Protein AF-A0A0J6T762-F1 (afdb_monomer_lite)

Foldseek 3Di:
DFKKKKWWADQDPVRDGDPPRTDIDIDDDPDLVVSVVVSVVVVVRHDDPRTQKMFMATPVRHTSDMDGNPPPPPPPDD

Radius of gyration: 13.15 Å; chains: 1; bounding box: 27×38×34 Å

pLDDT: mean 83.57, std 14.24, range [42.38, 96.12]

Secondary structure (DSSP, 8-state):
-EEEEEEEE-B-TTS-B-GGG-EEEEEEESSHHHHHHHHHH-HHHH--TT-SEEEEE-TT--EEEEEESS--------

Sequence (78 aa):
MRTFRLHRGWREPNGLVTDHATLERVIKAVSASEAMSAALAEGDFVVSDDTNLVWLTDDQGALVWSLRLDDENVSPSP

Structure (mmCIF, N/CA/C/O backbone):
data_AF-A0A0J6T762-F1
#
_entry.id   AF-A0A0J6T762-F1
#
loop_
_atom_site.group_PDB
_atom_site.id
_atom_site.type_symbol
_atom_site.label_atom_id
_atom_site.label_alt_id
_atom_site.label_comp_id
_atom_site.label_asym_id
_atom_site.label_entity_id
_atom_site.label_seq_id
_atom_site.pdbx_PDB_ins_code
_atom_site.Cartn_x
_atom_site.Cartn_y
_atom_site.Cartn_z
_atom_site.occupancy
_atom_site.B_iso_or_equiv
_atom_site.auth_seq_id
_atom_site.auth_comp_id
_atom_site.auth_asym_id
_atom_site.auth_atom_id
_atom_site.pdbx_PDB_model_num
ATOM 1 N N . MET A 1 1 ? -8.197 -0.213 17.562 1.00 81.62 1 MET A N 1
ATOM 2 C CA . MET A 1 1 ? -7.108 -0.164 16.561 1.00 81.62 1 MET A CA 1
ATOM 3 C C . MET A 1 1 ? -7.509 -1.031 15.385 1.00 81.62 1 MET A C 1
ATOM 5 O O . MET A 1 1 ? -8.165 -2.041 15.605 1.00 81.62 1 MET A O 1
ATOM 9 N N . ARG A 1 2 ? -7.156 -0.614 14.175 1.00 93.06 2 ARG A N 1
ATOM 10 C CA . ARG A 1 2 ? -7.343 -1.348 12.924 1.00 93.06 2 ARG A CA 1
ATOM 11 C C . ARG A 1 2 ? -5.987 -1.841 12.431 1.00 93.06 2 ARG A C 1
ATOM 13 O O . ARG A 1 2 ? -4.948 -1.318 12.843 1.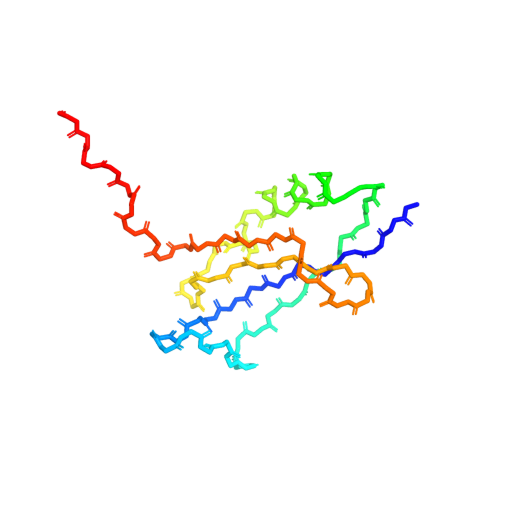00 93.06 2 ARG A O 1
ATOM 20 N N . THR A 1 3 ? -6.023 -2.846 11.573 1.00 95.12 3 THR A N 1
ATOM 21 C CA . THR A 1 3 ? -4.836 -3.420 10.948 1.00 95.12 3 THR A CA 1
ATOM 22 C C . THR A 1 3 ? -4.734 -2.888 9.530 1.00 95.12 3 THR A C 1
ATOM 24 O O . THR A 1 3 ? -5.711 -2.925 8.790 1.00 95.12 3 THR A O 1
ATOM 27 N N . PHE A 1 4 ? -3.553 -2.413 9.162 1.00 95.25 4 PHE A N 1
ATOM 28 C CA . PHE A 1 4 ? -3.212 -2.013 7.807 1.00 95.25 4 PHE A CA 1
ATOM 29 C C . PHE A 1 4 ? -2.007 -2.821 7.344 1.00 95.25 4 PHE A C 1
ATOM 31 O O . PHE A 1 4 ? -1.165 -3.216 8.158 1.00 95.25 4 PHE A O 1
ATOM 38 N N . ARG A 1 5 ? -1.922 -3.067 6.040 1.00 94.31 5 ARG A N 1
ATOM 39 C CA . ARG A 1 5 ? -0.764 -3.709 5.418 1.00 94.31 5 ARG A CA 1
ATOM 40 C C . ARG A 1 5 ? -0.059 -2.687 4.550 1.00 94.31 5 ARG A C 1
ATOM 42 O O . ARG A 1 5 ? -0.654 -2.157 3.614 1.00 94.31 5 ARG A O 1
ATOM 49 N N . LEU A 1 6 ? 1.178 -2.385 4.915 1.00 93.31 6 LEU A N 1
ATOM 50 C CA . LEU A 1 6 ? 2.094 -1.607 4.106 1.00 93.31 6 LEU A CA 1
ATOM 51 C C . LEU A 1 6 ? 2.829 -2.564 3.183 1.00 93.31 6 LEU A C 1
ATOM 53 O O . LEU A 1 6 ? 3.419 -3.539 3.641 1.00 93.31 6 LEU A O 1
ATOM 57 N N . HIS A 1 7 ? 2.815 -2.246 1.904 1.00 92.06 7 HIS A N 1
ATOM 58 C CA . HIS A 1 7 ? 3.454 -3.017 0.859 1.00 92.06 7 HIS A CA 1
ATOM 59 C C . HIS A 1 7 ? 4.435 -2.127 0.115 1.00 92.06 7 HIS A C 1
ATOM 61 O O . HIS A 1 7 ? 4.205 -0.923 -0.031 1.00 92.06 7 HIS A O 1
ATOM 67 N N . ARG A 1 8 ? 5.497 -2.730 -0.400 1.00 90.19 8 ARG A N 1
ATOM 68 C CA . ARG A 1 8 ? 6.415 -2.093 -1.344 1.00 90.19 8 ARG A CA 1
ATOM 69 C C . ARG A 1 8 ? 6.677 -3.026 -2.510 1.00 90.19 8 ARG A C 1
ATOM 71 O O . ARG A 1 8 ? 6.629 -4.236 -2.322 1.00 90.19 8 ARG A O 1
ATOM 78 N N . GLY A 1 9 ? 6.967 -2.482 -3.683 1.00 89.94 9 GLY A N 1
ATOM 79 C CA . GLY A 1 9 ? 7.369 -3.283 -4.828 1.00 89.94 9 GLY A CA 1
ATOM 80 C C . GLY A 1 9 ? 7.582 -2.474 -6.098 1.00 89.94 9 GLY A C 1
ATOM 81 O O . GLY A 1 9 ? 7.681 -1.243 -6.083 1.00 89.94 9 GLY A O 1
ATOM 82 N N . TRP A 1 10 ? 7.640 -3.206 -7.206 1.00 88.06 10 TRP A N 1
ATOM 83 C CA . TRP A 1 10 ? 7.798 -2.651 -8.540 1.00 88.06 10 TRP A CA 1
ATOM 84 C C . TRP A 1 10 ? 6.473 -2.665 -9.304 1.00 88.06 10 TRP A C 1
ATOM 86 O O . TRP A 1 10 ? 5.794 -3.687 -9.425 1.00 88.06 10 TRP A O 1
ATOM 96 N N . ARG A 1 11 ? 6.118 -1.497 -9.825 1.00 89.12 11 ARG A N 1
ATOM 97 C CA . ARG A 1 11 ? 5.037 -1.237 -10.760 1.00 89.12 11 ARG A CA 1
ATOM 98 C C . ARG A 1 11 ? 5.643 -1.153 -12.150 1.00 89.12 11 ARG A C 1
ATOM 100 O O . ARG A 1 11 ? 6.404 -0.235 -12.448 1.00 89.12 11 ARG A O 1
ATOM 107 N N . GLU A 1 12 ? 5.265 -2.086 -13.001 1.00 87.06 12 GLU A N 1
ATOM 108 C CA . GLU A 1 12 ? 5.640 -2.085 -14.406 1.00 87.06 12 GLU A CA 1
ATOM 109 C C . GLU A 1 12 ? 5.095 -0.838 -15.129 1.00 87.06 12 GLU A C 1
ATOM 111 O O . GLU A 1 12 ? 4.093 -0.251 -14.699 1.00 87.06 12 GLU A O 1
ATOM 116 N N . PRO A 1 13 ? 5.679 -0.435 -16.274 1.00 85.00 13 PRO A N 1
ATOM 117 C CA . PRO A 1 13 ? 5.193 0.707 -17.056 1.00 85.00 13 PRO A CA 1
ATOM 118 C C . PRO A 1 13 ? 3.719 0.598 -17.479 1.00 85.00 13 PRO A C 1
ATOM 120 O O . PRO A 1 13 ? 3.044 1.608 -17.662 1.00 85.00 13 PRO A O 1
ATOM 123 N N . ASN A 1 14 ? 3.198 -0.626 -17.605 1.00 86.50 14 ASN A N 1
ATOM 124 C CA . ASN A 1 14 ? 1.788 -0.896 -17.903 1.00 86.50 14 ASN A CA 1
ATOM 125 C C . ASN A 1 14 ? 0.859 -0.780 -16.673 1.00 86.50 14 ASN A C 1
ATOM 127 O O . ASN A 1 14 ? -0.342 -1.012 -16.790 1.00 86.50 14 ASN A O 1
ATOM 131 N N . GLY A 1 15 ? 1.404 -0.434 -15.505 1.00 84.00 15 GLY A N 1
ATOM 132 C CA . GLY A 1 15 ? 0.677 -0.267 -14.251 1.00 84.00 15 GLY A CA 1
ATOM 133 C C . GLY A 1 15 ? 0.503 -1.544 -13.428 1.00 84.00 15 GLY A C 1
ATOM 134 O O . GLY A 1 15 ? -0.053 -1.462 -12.334 1.00 84.00 15 GLY A O 1
ATOM 135 N N . LEU A 1 16 ? 0.966 -2.704 -13.905 1.00 86.75 16 LEU A N 1
ATOM 136 C CA . LEU A 1 16 ? 0.884 -3.951 -13.147 1.00 86.75 16 LEU A CA 1
ATOM 137 C C . LEU A 1 16 ? 1.921 -3.978 -12.028 1.00 86.75 16 LEU A C 1
ATOM 139 O O . LEU A 1 16 ? 3.091 -3.677 -12.240 1.00 86.75 16 LEU A O 1
ATOM 143 N N . VAL A 1 17 ? 1.490 -4.396 -10.843 1.00 84.56 17 VAL A N 1
ATOM 144 C CA . VAL A 1 17 ? 2.385 -4.742 -9.737 1.00 84.56 17 VAL A CA 1
ATOM 145 C C . VAL A 1 17 ? 2.469 -6.258 -9.704 1.00 84.56 17 VAL A C 1
ATOM 147 O O . VAL A 1 17 ? 1.478 -6.931 -9.422 1.00 84.56 17 VAL A O 1
ATOM 150 N N . THR A 1 18 ? 3.624 -6.807 -10.061 1.00 70.38 18 THR A N 1
ATOM 151 C CA . THR A 1 18 ? 3.856 -8.254 -10.003 1.00 70.38 18 THR A CA 1
ATOM 152 C C . THR A 1 18 ? 4.389 -8.648 -8.632 1.00 70.38 18 THR A C 1
ATOM 154 O O . THR A 1 18 ? 5.206 -7.935 -8.055 1.00 70.38 18 THR A O 1
ATOM 157 N N . ASP A 1 19 ? 3.990 -9.820 -8.145 1.00 61.94 19 ASP A N 1
ATOM 158 C CA . ASP A 1 19 ? 4.284 -10.345 -6.798 1.00 61.94 19 ASP A CA 1
ATOM 159 C C . ASP A 1 19 ? 5.780 -10.644 -6.528 1.00 61.94 19 ASP A C 1
ATOM 161 O O . ASP A 1 19 ? 6.148 -11.224 -5.516 1.00 61.94 19 ASP A O 1
ATOM 165 N N . HIS A 1 20 ? 6.673 -10.298 -7.459 1.00 52.81 20 HIS A N 1
ATOM 166 C CA . HIS A 1 20 ? 8.093 -10.657 -7.423 1.00 52.81 20 HIS A CA 1
ATOM 167 C C . HIS A 1 20 ? 8.956 -9.815 -6.471 1.00 52.81 20 HIS A C 1
ATOM 169 O O . HIS A 1 20 ? 10.125 -10.139 -6.285 1.00 52.81 20 HIS A O 1
ATOM 175 N N . ALA A 1 21 ? 8.404 -8.782 -5.832 1.00 53.41 21 ALA A N 1
ATOM 176 C CA . ALA A 1 21 ? 9.138 -7.952 -4.870 1.00 53.41 21 ALA A CA 1
ATOM 177 C C . ALA A 1 21 ? 8.238 -7.381 -3.762 1.00 53.41 21 ALA A C 1
ATOM 179 O O . ALA A 1 21 ? 8.546 -6.335 -3.190 1.00 53.41 21 ALA A O 1
ATOM 180 N N . THR A 1 22 ? 7.105 -8.030 -3.474 1.00 64.06 22 THR A N 1
ATOM 181 C CA . THR A 1 22 ? 6.140 -7.543 -2.487 1.00 64.06 22 THR A CA 1
ATOM 182 C C . THR A 1 22 ? 6.585 -7.936 -1.082 1.00 64.06 22 THR A C 1
ATOM 184 O O . THR A 1 22 ? 6.364 -9.040 -0.594 1.00 64.06 22 THR A O 1
ATOM 187 N N . LEU A 1 23 ? 7.281 -7.017 -0.414 1.00 74.69 23 LEU A N 1
ATOM 188 C CA . LEU A 1 23 ? 7.494 -7.121 1.026 1.00 74.69 23 LEU A CA 1
ATOM 189 C C . LEU A 1 23 ? 6.330 -6.437 1.729 1.00 74.69 23 LEU A C 1
ATOM 191 O O . LEU A 1 23 ? 5.959 -5.317 1.374 1.00 74.69 23 LEU A O 1
ATOM 195 N N . GLU A 1 24 ? 5.781 -7.110 2.738 1.00 83.56 24 GLU A N 1
ATOM 196 C CA . GLU A 1 24 ? 4.687 -6.589 3.550 1.00 83.56 24 GLU A CA 1
ATOM 197 C C . GLU A 1 24 ? 5.117 -6.316 4.994 1.00 83.56 24 GLU A C 1
ATOM 199 O O . GLU A 1 24 ? 5.938 -7.022 5.588 1.00 83.56 24 GLU A O 1
ATOM 204 N N . ARG A 1 25 ? 4.525 -5.276 5.582 1.00 90.19 25 ARG A N 1
ATOM 205 C CA . ARG A 1 25 ? 4.618 -4.954 7.005 1.00 90.19 25 ARG A CA 1
ATOM 206 C C . ARG A 1 25 ? 3.239 -4.617 7.545 1.00 90.19 25 ARG A C 1
ATOM 208 O O . ARG A 1 25 ? 2.451 -3.916 6.916 1.00 90.19 25 ARG A O 1
ATOM 215 N N . VAL A 1 26 ? 2.949 -5.103 8.746 1.00 93.50 26 VAL A N 1
ATOM 216 C CA . VAL A 1 26 ? 1.687 -4.808 9.427 1.00 93.50 26 VAL A CA 1
ATOM 217 C C . VAL A 1 26 ? 1.821 -3.531 10.250 1.00 93.50 26 VAL A C 1
ATOM 219 O O . VAL A 1 26 ? 2.708 -3.426 11.094 1.00 93.50 26 VAL A O 1
ATOM 222 N N . ILE A 1 27 ? 0.887 -2.600 10.062 1.00 93.88 27 ILE A N 1
ATOM 223 C CA . ILE A 1 27 ? 0.753 -1.372 10.850 1.00 93.88 27 ILE A CA 1
ATOM 224 C C . ILE A 1 27 ? -0.547 -1.440 11.654 1.00 93.88 27 ILE A C 1
ATOM 226 O O . ILE A 1 27 ? -1.622 -1.697 11.111 1.00 93.88 27 ILE A O 1
ATOM 230 N N . LYS A 1 28 ? -0.466 -1.188 12.964 1.00 95.88 28 LYS A N 1
ATOM 231 C CA . LYS A 1 28 ? -1.642 -1.014 13.829 1.00 95.88 28 LYS A CA 1
ATOM 232 C C . LYS A 1 28 ? -1.855 0.470 14.088 1.00 95.88 28 LYS A C 1
ATOM 234 O O . LYS A 1 28 ? -1.006 1.100 14.703 1.00 95.88 28 LYS A O 1
ATOM 239 N N . ALA A 1 29 ? -3.000 1.000 13.674 1.00 95.25 29 ALA A N 1
ATOM 240 C CA . ALA A 1 29 ? -3.343 2.413 13.850 1.00 95.25 29 ALA A CA 1
ATOM 241 C C . ALA A 1 29 ? -4.833 2.579 14.171 1.00 95.25 29 ALA A C 1
ATOM 243 O O . ALA A 1 29 ? -5.636 1.674 13.926 1.00 95.25 29 ALA A O 1
ATOM 244 N N . VAL A 1 30 ? -5.254 3.714 14.727 1.00 96.06 30 VAL A N 1
ATOM 245 C CA . VAL A 1 30 ? -6.682 3.998 14.948 1.00 96.06 30 VAL A CA 1
ATOM 246 C C . VAL A 1 30 ? -7.382 4.506 13.686 1.00 96.06 30 VAL A C 1
ATOM 248 O O . VAL A 1 30 ? -8.602 4.382 13.583 1.00 96.06 30 VAL A O 1
ATOM 251 N N . SER A 1 31 ? -6.627 5.016 12.709 1.00 95.38 31 SER A N 1
ATOM 252 C CA . SER A 1 31 ? -7.152 5.566 11.455 1.00 95.38 31 SER A CA 1
ATOM 253 C C . SER A 1 31 ? -6.208 5.355 10.266 1.00 95.38 31 SER A C 1
ATOM 255 O O . SER A 1 31 ? -5.026 5.074 10.443 1.00 95.38 31 SER A O 1
ATOM 257 N N . ALA A 1 32 ? -6.732 5.547 9.052 1.00 93.94 32 ALA A N 1
ATOM 258 C CA . ALA A 1 32 ? -5.948 5.539 7.815 1.00 93.94 32 ALA A CA 1
ATOM 259 C C . ALA A 1 32 ? -4.858 6.626 7.792 1.00 93.94 32 ALA A C 1
ATOM 261 O O . ALA A 1 32 ? -3.745 6.370 7.350 1.00 93.94 32 ALA A O 1
ATOM 262 N N . SER A 1 33 ? -5.161 7.822 8.306 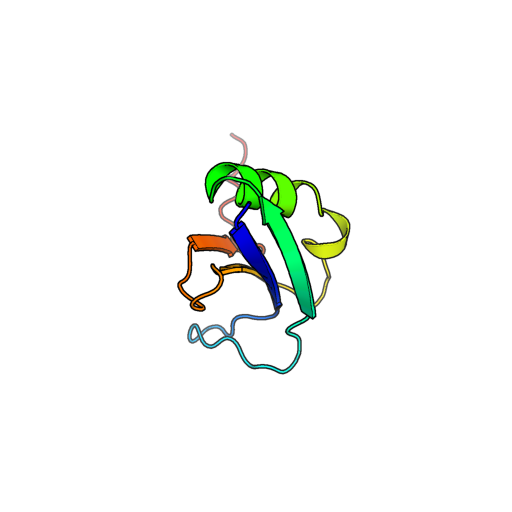1.00 94.62 33 SER A N 1
ATOM 263 C CA . SER A 1 33 ? -4.208 8.942 8.351 1.00 94.62 33 SER A CA 1
ATOM 264 C C . SER A 1 33 ? -3.018 8.649 9.271 1.00 94.62 33 SER A C 1
ATOM 266 O O . SER A 1 33 ? -1.862 8.900 8.926 1.00 94.62 33 SER A O 1
ATOM 268 N N . GLU A 1 34 ? -3.287 8.038 10.426 1.00 96.12 34 GLU A N 1
ATOM 269 C CA . GLU A 1 34 ? -2.235 7.598 11.344 1.00 96.12 34 GLU A CA 1
ATOM 270 C C . GLU A 1 34 ? -1.428 6.436 10.750 1.00 96.12 34 GLU A C 1
ATOM 272 O O . GLU A 1 34 ? -0.205 6.438 10.844 1.00 96.12 34 GLU A O 1
ATOM 277 N N . ALA A 1 35 ? -2.082 5.486 10.074 1.00 94.69 35 ALA A N 1
ATOM 278 C CA . ALA A 1 35 ? -1.388 4.400 9.386 1.00 94.69 35 ALA A CA 1
ATOM 279 C C . ALA A 1 35 ? -0.482 4.907 8.252 1.00 94.69 35 ALA A C 1
ATOM 281 O O . ALA A 1 35 ? 0.629 4.414 8.098 1.00 94.69 35 ALA A O 1
ATOM 282 N N . MET A 1 36 ? -0.926 5.916 7.497 1.00 94.19 36 MET A N 1
ATOM 283 C CA . MET A 1 36 ? -0.118 6.595 6.481 1.00 94.19 36 MET A CA 1
ATOM 284 C C . MET A 1 36 ? 1.081 7.314 7.109 1.00 94.19 36 MET A C 1
ATOM 286 O O . MET A 1 36 ? 2.200 7.171 6.629 1.00 94.19 36 MET A O 1
ATOM 290 N N . SER A 1 37 ? 0.870 8.046 8.206 1.00 94.56 37 SER A N 1
ATOM 291 C CA . SER A 1 37 ? 1.960 8.709 8.938 1.00 94.56 37 SER A CA 1
ATOM 292 C C . SER A 1 37 ? 2.996 7.701 9.441 1.00 94.56 37 SER A C 1
ATOM 294 O O . SER A 1 37 ? 4.194 7.923 9.298 1.00 94.56 37 SER A O 1
ATOM 296 N N 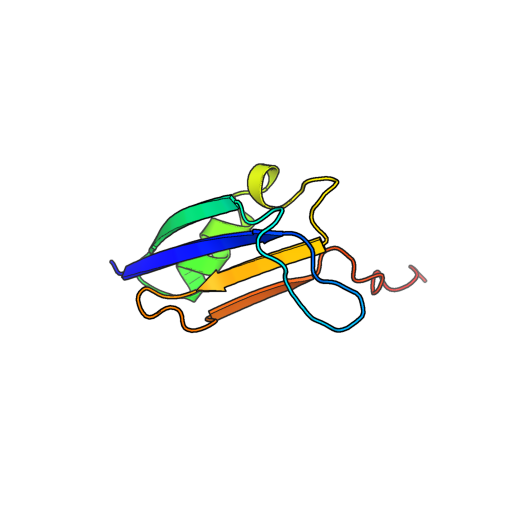. ALA A 1 38 ? 2.537 6.565 9.975 1.00 93.69 38 ALA A N 1
ATOM 297 C CA . ALA A 1 38 ? 3.406 5.473 10.394 1.00 93.69 38 ALA A CA 1
ATOM 298 C C . ALA A 1 38 ? 4.152 4.851 9.203 1.00 93.69 38 ALA A C 1
ATOM 300 O O . ALA A 1 38 ? 5.352 4.634 9.296 1.00 93.69 38 ALA A O 1
ATOM 301 N N . ALA A 1 39 ? 3.480 4.633 8.069 1.00 91.44 39 ALA A N 1
ATOM 302 C CA . ALA A 1 39 ? 4.109 4.108 6.859 1.00 91.44 39 ALA A CA 1
ATOM 303 C C . ALA A 1 39 ? 5.221 5.024 6.326 1.00 91.44 39 ALA A C 1
ATOM 305 O O . ALA A 1 39 ? 6.273 4.537 5.934 1.00 91.44 39 ALA A O 1
ATOM 306 N N . LEU A 1 40 ? 5.020 6.343 6.353 1.00 89.75 40 LEU A N 1
ATOM 307 C CA . LEU A 1 40 ? 6.040 7.316 5.948 1.00 89.75 40 LEU A CA 1
ATOM 308 C C . LEU A 1 40 ? 7.232 7.371 6.916 1.00 89.75 40 LEU A C 1
ATOM 310 O O . LEU A 1 40 ? 8.336 7.713 6.501 1.00 89.75 40 LEU A O 1
ATOM 314 N N . ALA A 1 41 ? 7.024 7.030 8.190 1.00 91.12 41 ALA A N 1
ATOM 315 C CA . ALA A 1 41 ? 8.099 6.933 9.176 1.00 91.12 41 ALA A CA 1
ATOM 316 C C . ALA A 1 41 ? 8.970 5.673 8.994 1.00 91.12 41 ALA A C 1
ATOM 318 O O . ALA A 1 41 ? 10.088 5.624 9.503 1.00 91.12 41 ALA A O 1
ATOM 319 N N . GLU A 1 42 ? 8.500 4.675 8.240 1.00 86.69 42 GLU A N 1
ATOM 320 C CA . GLU A 1 42 ? 9.221 3.437 7.918 1.00 86.69 42 GLU A CA 1
ATOM 321 C C . GLU A 1 42 ? 10.204 3.644 6.747 1.00 86.69 42 GLU A C 1
ATOM 323 O O . GLU A 1 42 ? 10.208 2.882 5.783 1.00 86.69 42 GLU A O 1
ATOM 328 N N . GLY A 1 43 ? 11.034 4.693 6.802 1.00 78.06 43 GLY A N 1
ATOM 329 C CA . GLY A 1 43 ? 11.877 5.147 5.684 1.00 78.06 43 GLY A CA 1
ATOM 330 C C . GLY A 1 43 ? 12.738 4.052 5.039 1.00 78.06 43 GLY A C 1
ATOM 331 O O . GLY A 1 43 ? 12.716 3.907 3.820 1.00 78.06 43 GLY A O 1
ATOM 332 N N . ASP A 1 44 ? 13.404 3.217 5.843 1.00 78.94 44 ASP A N 1
ATOM 333 C CA . ASP A 1 44 ? 14.237 2.099 5.355 1.00 78.94 44 ASP A CA 1
ATOM 334 C C . ASP A 1 44 ? 13.414 0.985 4.682 1.00 78.94 44 ASP A C 1
ATOM 336 O O . ASP A 1 44 ? 13.905 0.218 3.852 1.00 78.94 44 ASP A O 1
ATOM 340 N N . PHE A 1 45 ? 12.139 0.858 5.056 1.00 79.38 45 PHE A N 1
ATOM 341 C CA . PHE A 1 45 ? 11.214 -0.044 4.384 1.00 79.38 45 PHE A CA 1
ATOM 342 C C . PHE A 1 45 ? 10.656 0.598 3.113 1.00 79.38 45 PHE A C 1
ATOM 344 O O . PHE A 1 45 ? 10.462 -0.083 2.117 1.00 79.38 45 PHE A O 1
ATOM 351 N N . VAL A 1 46 ? 10.399 1.899 3.105 1.00 78.69 46 VAL A N 1
ATOM 352 C CA . VAL A 1 46 ? 9.827 2.594 1.947 1.00 78.69 46 VAL A CA 1
ATOM 353 C C . VAL A 1 46 ? 10.844 2.716 0.810 1.00 78.69 46 VAL A C 1
ATOM 355 O O . VAL A 1 46 ? 10.477 2.523 -0.344 1.00 78.69 46 VAL A O 1
ATOM 358 N N . VAL A 1 47 ? 12.113 2.994 1.119 1.00 75.62 47 VAL A N 1
ATOM 359 C CA . VAL A 1 47 ? 13.154 3.283 0.124 1.00 75.62 47 VAL A CA 1
ATOM 360 C C . VAL A 1 47 ? 14.045 2.059 -0.085 1.00 75.62 47 VAL A C 1
ATOM 362 O O . VAL A 1 47 ? 14.758 1.627 0.816 1.00 75.62 47 VAL A O 1
ATOM 365 N N . SER A 1 48 ? 13.992 1.484 -1.284 1.00 77.62 48 SER A N 1
ATOM 366 C CA . SER A 1 48 ? 14.814 0.349 -1.716 1.00 77.62 48 SER A CA 1
ATOM 367 C C . SER A 1 48 ? 15.050 0.464 -3.218 1.00 77.62 48 SER A C 1
ATOM 369 O O . SER A 1 48 ? 14.126 0.837 -3.937 1.00 77.62 48 SER A O 1
ATOM 371 N N . ASP A 1 49 ? 16.242 0.102 -3.695 1.00 75.12 49 ASP A N 1
ATOM 372 C CA . ASP A 1 49 ? 16.619 0.256 -5.113 1.00 75.12 49 ASP A CA 1
ATOM 373 C C . ASP A 1 49 ? 15.696 -0.533 -6.067 1.00 75.12 49 ASP A C 1
ATOM 375 O O . ASP A 1 49 ? 15.433 -0.102 -7.186 1.00 75.12 49 ASP A O 1
ATOM 379 N N . ASP A 1 50 ? 15.120 -1.642 -5.590 1.00 78.81 50 ASP A N 1
ATOM 380 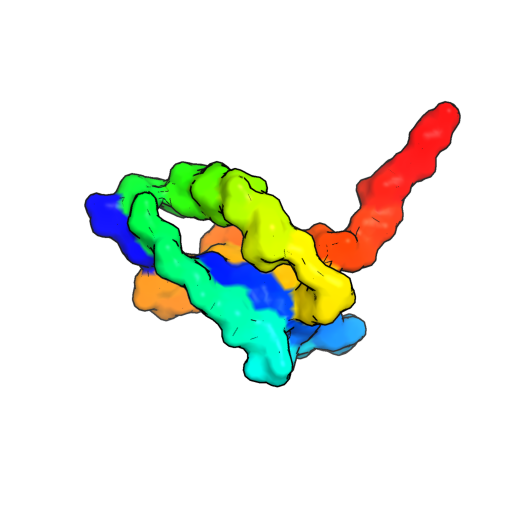C CA . ASP A 1 50 ? 14.164 -2.483 -6.327 1.00 78.81 50 ASP A CA 1
ATOM 381 C C . ASP A 1 50 ? 12.685 -2.086 -6.106 1.00 78.81 50 ASP A C 1
ATOM 383 O O . ASP A 1 50 ? 11.775 -2.911 -6.214 1.00 78.81 50 ASP A O 1
ATOM 387 N N . THR A 1 51 ? 12.402 -0.844 -5.704 1.00 85.69 51 THR A N 1
ATOM 388 C CA . THR A 1 51 ? 11.042 -0.379 -5.380 1.00 85.69 51 THR A CA 1
ATOM 389 C C . THR A 1 51 ? 10.739 0.954 -6.050 1.00 85.69 51 THR A C 1
ATOM 391 O O . THR A 1 51 ? 11.439 1.938 -5.845 1.00 85.69 51 THR A O 1
ATOM 394 N N . ASN A 1 52 ? 9.628 1.012 -6.790 1.00 88.19 52 ASN A N 1
ATOM 395 C CA . ASN A 1 52 ? 9.096 2.261 -7.346 1.00 88.19 52 ASN A CA 1
ATOM 396 C C . ASN A 1 52 ? 7.681 2.602 -6.841 1.00 88.19 52 ASN A C 1
ATOM 398 O O . ASN A 1 52 ? 7.131 3.654 -7.170 1.00 88.19 52 ASN A O 1
ATOM 402 N N . LEU A 1 53 ? 7.079 1.724 -6.036 1.00 90.00 53 LEU A N 1
ATOM 403 C CA . LEU A 1 53 ? 5.739 1.899 -5.501 1.00 90.00 53 LEU A CA 1
ATOM 404 C C . LEU A 1 53 ? 5.661 1.391 -4.064 1.00 90.00 53 LEU A C 1
ATOM 406 O O . LEU A 1 53 ? 6.055 0.267 -3.757 1.00 90.00 53 LEU A O 1
ATOM 410 N N . VAL A 1 54 ? 5.042 2.199 -3.213 1.00 91.94 54 VAL A N 1
ATOM 411 C CA . VAL A 1 54 ? 4.616 1.816 -1.868 1.00 91.94 54 VAL A CA 1
ATOM 412 C C . VAL A 1 54 ? 3.117 2.036 -1.760 1.00 91.94 54 VAL A C 1
ATOM 414 O O . VAL A 1 54 ? 2.598 3.046 -2.236 1.00 91.94 54 VAL A O 1
ATOM 417 N N . TRP A 1 55 ? 2.394 1.096 -1.160 1.00 93.31 55 TRP A N 1
ATOM 418 C CA . TRP A 1 55 ? 0.954 1.229 -0.973 1.00 93.31 55 TRP A CA 1
ATOM 419 C C . TRP A 1 55 ? 0.485 0.645 0.350 1.00 93.31 55 TRP A C 1
ATOM 421 O O . TRP A 1 55 ? 1.093 -0.255 0.921 1.00 93.31 55 TRP A O 1
ATOM 431 N N . LEU A 1 56 ? -0.616 1.192 0.848 1.00 94.75 56 LEU A N 1
ATOM 432 C CA . LEU A 1 56 ? -1.231 0.812 2.105 1.00 94.75 56 LEU A CA 1
ATOM 433 C C . LEU A 1 56 ? -2.628 0.272 1.825 1.00 94.75 56 LEU A C 1
ATOM 435 O O . LEU A 1 56 ? -3.441 0.960 1.201 1.00 94.75 56 LEU A O 1
ATOM 439 N N . THR A 1 57 ? -2.923 -0.925 2.322 1.00 95.44 57 THR A N 1
ATOM 440 C CA . THR A 1 57 ? -4.276 -1.485 2.306 1.00 95.44 57 THR A CA 1
ATOM 441 C C . THR A 1 57 ? -4.847 -1.598 3.712 1.00 95.44 57 THR A C 1
ATOM 443 O O . THR A 1 57 ? -4.102 -1.751 4.684 1.00 95.44 57 THR A O 1
ATOM 446 N N . ASP A 1 58 ? -6.170 -1.558 3.829 1.00 94.94 58 ASP A N 1
ATO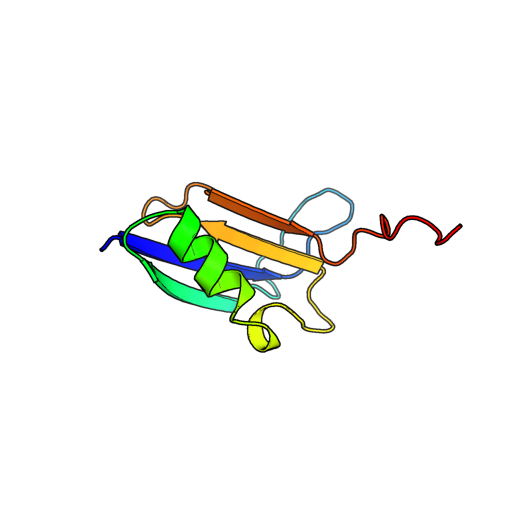M 447 C CA . ASP A 1 58 ? -6.854 -1.939 5.065 1.00 94.94 58 ASP A CA 1
ATOM 448 C C . ASP A 1 58 ? -6.893 -3.470 5.252 1.00 94.94 58 ASP A C 1
ATOM 450 O O . ASP A 1 58 ? -6.293 -4.240 4.491 1.00 94.94 58 ASP A O 1
ATOM 454 N N . ASP A 1 59 ? -7.577 -3.919 6.302 1.00 91.50 59 ASP A N 1
ATOM 455 C CA . ASP A 1 59 ? -7.735 -5.328 6.656 1.00 91.50 59 ASP A CA 1
ATOM 456 C C . ASP A 1 59 ? -8.605 -6.115 5.665 1.00 91.50 59 ASP A C 1
ATOM 458 O O . ASP A 1 59 ? -8.495 -7.340 5.598 1.00 91.50 59 ASP A O 1
ATOM 462 N N . GLN A 1 60 ? -9.418 -5.420 4.868 1.00 92.38 60 GLN A N 1
ATOM 463 C CA . GLN A 1 60 ? -10.223 -5.993 3.790 1.00 92.38 60 GLN A CA 1
ATOM 464 C C . GLN A 1 60 ? -9.468 -6.009 2.449 1.00 92.38 60 GLN A C 1
ATOM 466 O O . GLN A 1 60 ? -9.980 -6.520 1.454 1.00 92.38 60 GLN A O 1
ATOM 471 N N . GLY A 1 61 ? -8.242 -5.476 2.417 1.00 89.88 61 GLY A N 1
ATOM 472 C CA . GLY A 1 61 ? -7.417 -5.382 1.216 1.00 89.88 61 GLY A CA 1
ATOM 473 C C . GLY A 1 61 ? -7.757 -4.189 0.320 1.00 89.88 61 GLY A C 1
ATOM 474 O O . GLY A 1 61 ? -7.227 -4.103 -0.786 1.00 89.88 61 GLY A O 1
ATOM 475 N N . ALA A 1 62 ? -8.602 -3.256 0.768 1.00 93.81 62 ALA A N 1
ATOM 476 C CA . ALA A 1 62 ? -8.900 -2.052 0.004 1.00 93.81 62 ALA A CA 1
ATOM 477 C C . ALA A 1 62 ? -7.706 -1.091 0.040 1.00 93.81 62 ALA A C 1
ATOM 479 O O . ALA A 1 62 ? -7.099 -0.882 1.091 1.00 93.81 62 ALA A O 1
ATOM 480 N N . LEU A 1 63 ? -7.376 -0.491 -1.107 1.00 93.12 63 LEU A N 1
ATOM 481 C CA . LEU A 1 63 ? -6.321 0.517 -1.203 1.00 93.12 63 LEU A CA 1
ATOM 482 C C . LEU A 1 63 ? -6.731 1.783 -0.442 1.00 93.12 63 LEU A C 1
ATOM 484 O O . LEU A 1 63 ? -7.763 2.387 -0.728 1.00 93.12 63 LEU A O 1
ATOM 488 N N . VAL A 1 64 ? -5.887 2.196 0.497 1.00 94.94 64 VAL A N 1
ATOM 489 C CA . VAL A 1 64 ? -6.092 3.377 1.345 1.00 94.94 64 VAL A CA 1
ATOM 490 C C . VAL A 1 64 ? -5.214 4.539 0.889 1.00 94.94 64 VAL A C 1
ATOM 492 O O . VAL A 1 64 ? -5.642 5.690 0.918 1.00 94.94 64 VAL A O 1
ATOM 495 N N . TRP A 1 65 ? -3.978 4.244 0.487 1.00 94.00 65 TRP A N 1
ATOM 496 C CA . TRP A 1 65 ? -2.981 5.235 0.090 1.00 94.00 65 TRP A CA 1
ATOM 497 C C . TRP A 1 65 ? -1.881 4.582 -0.753 1.00 94.00 65 TRP A C 1
ATOM 499 O O . TRP A 1 65 ? -1.617 3.388 -0.610 1.00 94.00 65 TRP A O 1
ATOM 509 N N . SER A 1 66 ? -1.216 5.362 -1.604 1.00 92.75 66 SER A N 1
ATOM 510 C CA . SER A 1 66 ? -0.029 4.927 -2.342 1.00 92.75 66 SER A CA 1
ATOM 511 C C . SER A 1 66 ? 0.923 6.086 -2.615 1.00 92.75 66 SER A C 1
ATOM 513 O O . SER A 1 66 ? 0.470 7.209 -2.835 1.00 92.75 66 SER A O 1
ATOM 515 N N . LEU A 1 67 ? 2.215 5.782 -2.697 1.00 90.38 67 LEU A N 1
ATOM 516 C CA . LEU A 1 67 ? 3.285 6.692 -3.082 1.00 90.38 67 LEU A CA 1
ATOM 517 C C . LEU A 1 67 ? 4.101 6.080 -4.218 1.00 90.38 67 LEU A C 1
ATOM 519 O O . LEU A 1 67 ? 4.584 4.952 -4.111 1.00 90.38 67 LEU A O 1
ATOM 523 N N . ARG A 1 68 ? 4.259 6.847 -5.295 1.00 89.56 68 ARG A N 1
ATOM 524 C CA . ARG A 1 68 ? 5.190 6.545 -6.381 1.00 89.56 68 ARG A CA 1
ATOM 525 C C . ARG A 1 68 ? 6.548 7.135 -6.030 1.00 89.56 68 ARG A C 1
ATOM 527 O O . ARG A 1 68 ? 6.622 8.309 -5.682 1.00 89.56 68 ARG A O 1
ATOM 534 N N . LEU A 1 69 ? 7.587 6.313 -6.088 1.00 86.06 69 LEU A N 1
ATOM 535 C CA . LEU A 1 69 ? 8.968 6.737 -5.832 1.00 86.06 69 LEU A CA 1
ATOM 536 C C . LEU A 1 69 ? 9.705 7.068 -7.136 1.00 86.06 69 LEU A C 1
ATOM 538 O O . LEU A 1 69 ? 10.711 7.763 -7.106 1.00 86.06 69 LEU A O 1
ATOM 542 N N . ASP A 1 70 ? 9.175 6.599 -8.270 1.00 79.62 70 ASP A N 1
ATOM 543 C CA . ASP A 1 70 ? 9.649 6.880 -9.630 1.00 79.62 70 ASP A CA 1
ATOM 544 C C . ASP A 1 70 ? 9.109 8.189 -10.217 1.00 79.62 70 ASP A C 1
ATOM 546 O O . ASP A 1 70 ? 9.323 8.472 -11.394 1.00 79.62 70 ASP A O 1
ATOM 550 N N . ASP A 1 71 ? 8.360 8.971 -9.440 1.00 68.75 71 ASP A N 1
ATOM 551 C CA . ASP A 1 71 ? 7.760 10.197 -9.948 1.00 68.75 71 ASP A CA 1
ATOM 552 C C . ASP A 1 71 ? 8.833 11.293 -10.050 1.00 68.75 71 ASP A C 1
ATOM 554 O O . ASP A 1 71 ? 9.141 11.985 -9.080 1.00 68.75 71 ASP A O 1
ATOM 558 N N . GLU A 1 72 ? 9.391 11.474 -11.251 1.00 55.75 72 GLU A N 1
ATOM 559 C CA . GLU A 1 72 ? 10.271 12.595 -11.617 1.00 55.75 72 GLU A CA 1
ATOM 560 C C . GLU A 1 72 ? 9.554 13.967 -11.605 1.00 55.75 72 GLU A C 1
ATOM 562 O O . GLU A 1 72 ? 10.051 14.942 -12.161 1.00 55.75 72 GLU A O 1
ATOM 567 N N . ASN A 1 73 ? 8.411 14.110 -10.925 1.00 50.28 73 ASN A N 1
ATOM 568 C CA . ASN A 1 73 ? 7.835 15.410 -10.568 1.00 50.28 73 ASN A CA 1
ATOM 569 C C . ASN A 1 73 ? 8.551 16.057 -9.367 1.00 50.28 73 ASN A C 1
ATOM 571 O O . ASN A 1 73 ? 7.936 16.721 -8.529 1.00 50.28 73 ASN A O 1
ATOM 575 N N . VAL A 1 74 ? 9.877 15.928 -9.300 1.00 48.31 74 VAL A N 1
ATOM 576 C CA . VAL A 1 74 ? 10.688 16.968 -8.672 1.00 48.31 74 VAL A CA 1
ATOM 577 C C . VAL A 1 74 ? 10.651 18.129 -9.654 1.00 48.31 74 VAL A C 1
ATOM 579 O O . VAL A 1 74 ? 11.358 18.126 -10.658 1.00 48.31 74 VAL A O 1
ATOM 582 N N . SER A 1 75 ? 9.762 19.093 -9.402 1.00 42.38 75 SER A N 1
ATOM 583 C CA . SER A 1 75 ? 9.751 20.374 -10.108 1.00 42.38 75 SER A CA 1
ATOM 584 C C . SER A 1 75 ? 11.195 20.840 -10.321 1.00 42.38 75 SER A C 1
ATOM 586 O O . SER A 1 75 ? 11.945 20.849 -9.339 1.00 42.38 75 SER A O 1
ATOM 588 N N . PRO A 1 76 ? 11.616 21.229 -11.540 1.00 42.88 76 PRO A N 1
ATOM 589 C CA . PRO A 1 76 ? 12.915 2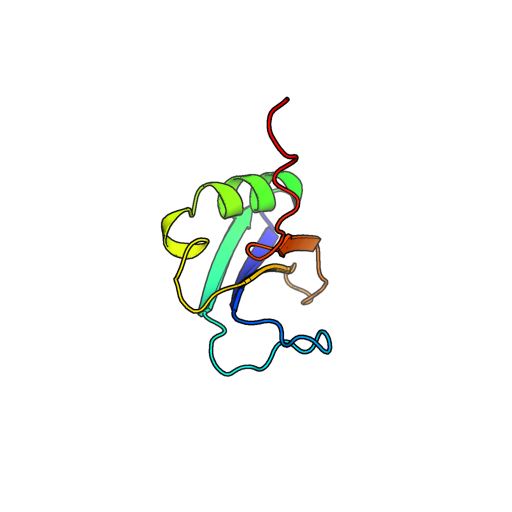1.860 -11.687 1.00 42.88 76 PRO A CA 1
ATOM 590 C C . PRO A 1 76 ? 12.926 23.074 -10.756 1.00 42.88 76 PRO A C 1
ATOM 592 O O . PRO A 1 76 ? 12.044 23.933 -10.839 1.00 42.88 76 PRO A O 1
ATOM 595 N N . SER A 1 77 ? 13.867 23.094 -9.811 1.00 51.06 77 SER A N 1
ATOM 596 C CA . SER A 1 77 ? 14.127 24.273 -8.991 1.00 51.06 77 SER A CA 1
ATOM 597 C C . SER A 1 77 ? 14.289 25.486 -9.923 1.00 51.06 77 SER A C 1
ATOM 599 O O . SER A 1 77 ? 14.970 25.340 -10.943 1.00 51.06 77 SER A O 1
ATOM 601 N N . PRO A 1 78 ? 13.641 26.630 -9.632 1.00 56.50 78 PRO A N 1
ATOM 602 C CA . PRO A 1 78 ? 13.727 27.827 -10.469 1.00 56.50 78 PRO A CA 1
ATOM 603 C C . PRO A 1 78 ? 15.150 28.388 -10.565 1.00 56.50 78 PRO A C 1
ATOM 605 O O . PRO A 1 78 ? 15.944 28.182 -9.616 1.00 56.50 78 PRO A O 1
#

Organism: NCBI:txid270351